Protein AF-A0A535A6R2-F1 (afdb_monomer)

Solvent-accessible surface area (backbone atoms only — not comparable to full-atom values): 10095 Å² total; per-residue (Å²): 136,85,75,87,87,70,80,56,63,51,79,44,80,42,88,47,58,66,61,45,48,50,42,45,36,68,54,70,61,36,46,81,76,46,76,46,70,34,90,85,46,85,65,28,36,35,35,34,26,52,67,57,96,86,24,34,44,30,40,34,28,48,80,78,66,82,84,89,39,70,59,43,57,28,27,76,49,99,87,46,59,46,40,87,96,47,72,67,63,50,79,43,80,40,89,38,72,66,54,47,49,56,48,51,52,46,36,45,74,72,71,45,71,64,55,70,80,42,81,72,90,34,33,45,34,32,42,35,64,48,90,86,56,49,44,34,31,46,31,25,70,80,46,81,87,59,75,83,76,64,49,66,64,61,37,49,76,72,70,46,48,76,67,57,49,55,65,73,74,107

Radius of gyration: 18.25 Å; Cα contacts (8 Å, |Δi|>4): 258; chains: 1; bounding box: 34×49×49 Å

Mean predicted aligned error: 3.44 Å

Foldseek 3Di:
DDDDDDAQEDEDEDADPVLQCCCCCVQVVWAWDDWDADPPDPQKIKTWTDLPPNHIYMYMYHPDDDDDDDLEQEDQDLVGDYDPPHDHEEEREDADPVRVVVSVVSCVVVVWDKADWDCPPFKIWIWTAGPSRGIYIYIYGPHDDDCVVVDPVVCVVVVHDPVNSVVVPD

Secondary structure (DSSP, 8-state):
-PPP-S--EEEEE-S-HHHHHIIIIIIS-PEEEEEEE-TT-TTEEEEEEE-STT-EEEEEEESSPPPP-BTTTB-SSTTS---TTS---EEEE-SSHHHHHHHHHHHHHTT--BPPPEE-SSEEEEEEE-TT--EEEEEEESS---GGG--HHHHHHTT--HHHHHHHT-

Sequence (170 aa):
MIPTQAVNHLALSVSNMKRTLEFYTGVLGLRLIGLFPMHGVPGASHAFLDMGGGRMLSFIQFTAPPEKREGVTHPADPGSPSAVATMHHLALQVPDAGAQAVLRDRVKQAGIRVSRPYDHGFCISIYLKGPDGEQLEVTYQTRPLGAEELDAETFRALGISAEERAAMTR

Nearest PDB structures (foldseek):
  2rk0-assembly1_B  TM=8.781E-01  e=1.393E-09  Parafrankia sp. EAN1pec
  2rk0-assembly1_A  TM=8.256E-01  e=1.393E-09  Parafrankia sp. EAN1pec
  3oaj-assembly1_A  TM=7.751E-01  e=6.870E-09  Bacillus subtilis subsp. subtilis str. 168
  2qqz-assembly1_B  TM=7.892E-01  e=3.850E-08  Bacillus anthracis str. Ames
  1zsw-assembly1_A  TM=7.012E-01  e=2.168E-08  Bacillus cereus ATCC 14579

Structure (mmCIF, N/CA/C/O backbone):
data_AF-A0A535A6R2-F1
#
_entry.id   AF-A0A535A6R2-F1
#
loop_
_atom_site.group_PDB
_atom_site.id
_atom_site.type_symbol
_atom_site.label_atom_id
_atom_site.label_alt_id
_atom_site.label_comp_id
_atom_site.label_asym_id
_atom_site.label_entity_id
_atom_site.label_seq_id
_atom_site.pdbx_PDB_ins_code
_atom_site.Cartn_x
_atom_site.Cartn_y
_atom_site.Cartn_z
_atom_site.occupancy
_atom_site.B_iso_or_equiv
_atom_site.auth_seq_id
_atom_site.auth_comp_id
_atom_site.auth_asym_id
_atom_site.auth_atom_id
_atom_site.pdbx_PDB_model_num
ATOM 1 N N . MET A 1 1 ? -5.998 31.425 -1.971 1.00 77.25 1 MET A N 1
ATOM 2 C CA . MET A 1 1 ? -5.243 30.210 -2.348 1.00 77.25 1 MET A CA 1
ATOM 3 C C . MET A 1 1 ? -6.252 29.086 -2.488 1.00 77.25 1 MET A C 1
ATOM 5 O O . MET A 1 1 ? -7.104 28.980 -1.617 1.00 77.25 1 MET A O 1
ATOM 9 N N . ILE A 1 2 ? -6.227 28.324 -3.580 1.00 86.12 2 ILE A N 1
ATOM 10 C CA . ILE A 1 2 ? -7.113 27.162 -3.746 1.00 86.12 2 ILE A CA 1
ATOM 11 C C . ILE A 1 2 ? -6.318 25.936 -3.279 1.00 86.12 2 ILE A C 1
ATOM 13 O O . ILE A 1 2 ? -5.263 25.680 -3.860 1.00 86.12 2 ILE A O 1
ATOM 17 N N . PRO A 1 3 ? -6.749 25.219 -2.229 1.00 89.19 3 PRO A N 1
ATOM 18 C CA . PRO A 1 3 ? -6.027 24.049 -1.743 1.00 89.19 3 PRO A CA 1
ATOM 19 C C . PRO A 1 3 ? -6.207 22.854 -2.690 1.00 89.19 3 PRO A C 1
ATOM 21 O O . PRO A 1 3 ? -7.223 22.724 -3.378 1.00 89.19 3 PRO A O 1
ATOM 24 N N . THR A 1 4 ? -5.236 21.940 -2.696 1.00 92.19 4 THR A N 1
ATOM 25 C CA . THR A 1 4 ? -5.439 20.595 -3.251 1.00 92.19 4 THR A CA 1
ATOM 26 C C . THR A 1 4 ? -6.545 19.888 -2.471 1.00 92.19 4 THR A C 1
ATOM 28 O O . THR A 1 4 ? -6.560 19.953 -1.246 1.00 92.19 4 THR A O 1
ATOM 31 N N . GLN A 1 5 ? -7.459 19.207 -3.163 1.00 91.75 5 GLN A N 1
ATOM 32 C CA . GLN A 1 5 ? -8.672 18.669 -2.531 1.00 91.75 5 GLN A CA 1
ATOM 33 C C . GLN A 1 5 ? -8.509 17.241 -1.996 1.00 91.75 5 GLN A C 1
ATOM 35 O O . GLN A 1 5 ? -9.050 16.906 -0.948 1.00 91.75 5 GLN A O 1
ATOM 40 N N . ALA A 1 6 ? -7.805 16.382 -2.736 1.00 91.75 6 ALA A N 1
ATOM 41 C CA . ALA A 1 6 ? -7.602 14.977 -2.399 1.00 91.75 6 ALA A CA 1
ATOM 42 C C . ALA A 1 6 ? -6.464 14.385 -3.238 1.00 91.75 6 ALA A C 1
ATOM 44 O O . ALA A 1 6 ? -6.059 14.955 -4.255 1.00 91.75 6 ALA A O 1
ATOM 45 N N . VAL A 1 7 ? -6.013 13.191 -2.858 1.00 94.19 7 VAL A N 1
ATOM 46 C CA . VAL A 1 7 ? -5.206 12.344 -3.741 1.00 94.19 7 VAL A CA 1
ATOM 47 C C . VAL A 1 7 ? -6.040 11.992 -4.974 1.00 94.19 7 VAL A C 1
ATOM 49 O O . VAL A 1 7 ? -7.106 11.392 -4.851 1.00 94.19 7 VAL A O 1
ATOM 52 N N . ASN A 1 8 ? -5.561 12.373 -6.161 1.00 95.81 8 ASN A N 1
ATOM 53 C CA . ASN A 1 8 ? -6.181 11.974 -7.425 1.00 95.81 8 ASN A CA 1
ATOM 54 C C . ASN A 1 8 ? -5.830 10.519 -7.765 1.00 95.81 8 ASN A C 1
ATOM 56 O O . ASN A 1 8 ? -6.716 9.705 -8.021 1.00 95.81 8 ASN A O 1
ATOM 60 N N . HIS A 1 9 ? -4.538 10.193 -7.719 1.00 96.81 9 HIS A N 1
ATOM 61 C CA . HIS A 1 9 ? -4.049 8.833 -7.863 1.00 96.81 9 HIS A CA 1
ATOM 62 C C . HIS A 1 9 ? -2.732 8.613 -7.120 1.00 96.8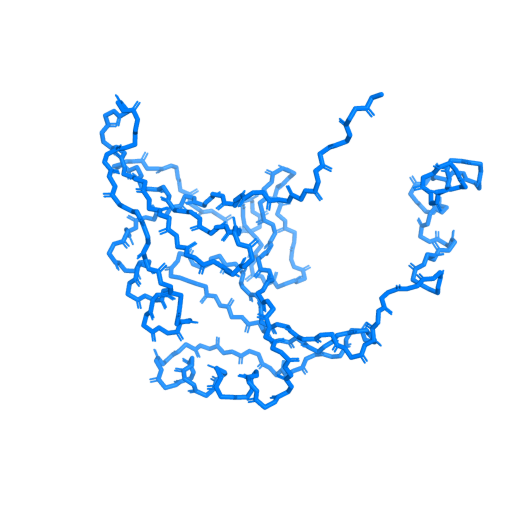1 9 HIS A C 1
ATOM 64 O O . HIS A 1 9 ? -2.013 9.566 -6.819 1.00 96.81 9 HIS A O 1
ATOM 70 N N . LEU A 1 10 ? -2.428 7.345 -6.851 1.00 96.81 10 LEU A N 1
ATOM 71 C CA . LEU A 1 10 ? -1.129 6.874 -6.373 1.00 96.81 10 LEU A CA 1
ATOM 72 C C . LEU A 1 10 ? -0.512 5.971 -7.445 1.00 96.81 10 LEU A C 1
ATOM 74 O O . LEU A 1 10 ? -1.225 5.143 -8.010 1.00 96.81 10 LEU A O 1
ATOM 78 N N . ALA A 1 11 ? 0.781 6.120 -7.729 1.00 96.94 11 ALA A N 1
ATOM 79 C CA . ALA A 1 11 ? 1.491 5.331 -8.737 1.00 96.94 11 ALA A CA 1
ATOM 80 C C . ALA A 1 11 ? 2.586 4.470 -8.105 1.00 96.94 11 ALA A C 1
ATOM 82 O O . ALA A 1 11 ? 3.432 4.990 -7.379 1.00 96.94 11 ALA A O 1
ATOM 83 N N . LEU A 1 12 ? 2.579 3.167 -8.397 1.00 96.69 12 LEU A N 1
ATOM 84 C CA . LEU A 1 12 ? 3.587 2.220 -7.920 1.00 96.69 12 LEU A CA 1
ATOM 85 C C . LEU A 1 12 ? 4.332 1.586 -9.092 1.00 96.69 12 LEU A C 1
ATOM 87 O O . LEU A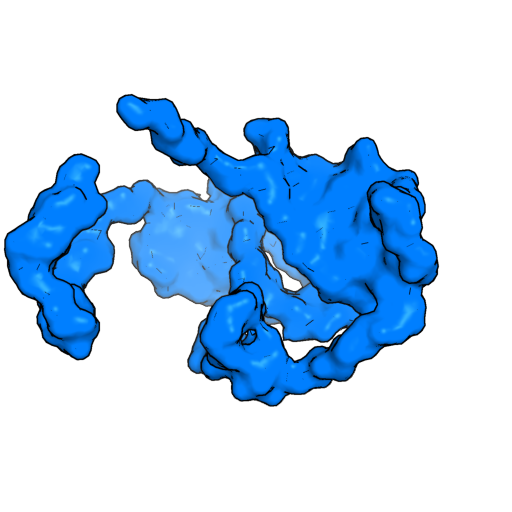 1 12 ? 3.728 1.179 -10.084 1.00 96.69 12 LEU A O 1
ATOM 91 N N . SER A 1 13 ? 5.646 1.441 -8.947 1.00 96.62 13 SER A N 1
ATOM 92 C CA . SER A 1 13 ? 6.444 0.639 -9.872 1.00 96.62 13 SER A CA 1
ATOM 93 C C . SER A 1 13 ? 6.225 -0.851 -9.614 1.00 96.62 13 SER A C 1
ATOM 95 O O . SER A 1 13 ? 6.268 -1.285 -8.466 1.00 96.62 13 SER A O 1
ATOM 97 N N . VAL A 1 14 ? 6.042 -1.634 -10.677 1.00 97.25 14 VAL A N 1
ATOM 98 C CA . VAL A 1 14 ? 5.830 -3.089 -10.607 1.00 97.25 14 VAL A CA 1
ATOM 99 C C . VAL A 1 14 ? 6.762 -3.827 -11.554 1.00 97.25 14 VAL A C 1
ATOM 101 O O . VAL A 1 14 ? 7.138 -3.307 -12.608 1.00 97.25 14 VAL A O 1
ATOM 104 N N . SER A 1 15 ? 7.136 -5.057 -11.199 1.00 96.56 15 SER A N 1
ATOM 105 C CA . SER A 1 15 ? 8.028 -5.863 -12.048 1.00 96.56 15 SER A CA 1
ATOM 106 C C . SER A 1 15 ? 7.282 -6.592 -13.168 1.00 96.56 15 SER A C 1
ATOM 108 O O . SER A 1 15 ? 7.862 -6.893 -14.212 1.00 96.56 15 SER A O 1
ATOM 110 N N . ASN A 1 16 ? 5.990 -6.874 -12.972 1.00 97.31 16 ASN A N 1
ATOM 111 C CA . ASN A 1 16 ? 5.162 -7.597 -13.930 1.00 97.31 16 ASN A CA 1
ATOM 112 C C . ASN A 1 16 ? 3.701 -7.128 -13.862 1.00 97.31 16 ASN A C 1
ATOM 114 O O . ASN A 1 16 ? 2.928 -7.575 -13.017 1.00 97.31 16 ASN A O 1
ATOM 118 N N . MET A 1 17 ? 3.315 -6.280 -14.814 1.00 98.38 17 MET A N 1
ATOM 119 C CA . MET A 1 17 ? 1.995 -5.671 -14.948 1.00 98.38 17 MET A CA 1
ATOM 120 C C . MET A 1 17 ? 0.892 -6.716 -15.031 1.00 98.38 17 MET A C 1
ATOM 122 O O . MET A 1 17 ? -0.145 -6.548 -14.405 1.00 98.38 17 MET A O 1
ATOM 126 N N . LYS A 1 18 ? 1.095 -7.814 -15.766 1.00 98.31 18 LYS A N 1
ATOM 127 C CA . LYS A 1 18 ? 0.072 -8.859 -15.884 1.00 98.31 18 LYS A CA 1
ATOM 128 C C . LYS A 1 18 ? -0.232 -9.474 -14.516 1.00 98.31 18 LYS A C 1
ATOM 130 O O . LYS A 1 18 ? -1.392 -9.501 -14.118 1.00 98.31 18 LYS A O 1
ATOM 135 N N . ARG A 1 19 ? 0.805 -9.888 -13.779 1.00 98.12 19 ARG A N 1
ATOM 136 C CA . ARG A 1 19 ? 0.668 -10.450 -12.425 1.00 98.12 19 ARG A CA 1
ATOM 137 C C . ARG A 1 19 ? 0.033 -9.441 -11.463 1.00 98.12 19 ARG A C 1
ATOM 139 O O . ARG A 1 19 ? -0.824 -9.809 -10.664 1.00 98.12 19 ARG A O 1
ATOM 146 N N . THR A 1 20 ? 0.430 -8.172 -11.557 1.00 98.56 20 THR A N 1
ATOM 147 C CA . THR A 1 20 ? -0.172 -7.076 -10.790 1.00 98.56 20 THR A CA 1
ATOM 148 C C . THR A 1 20 ? -1.663 -6.957 -11.091 1.00 98.56 20 THR A C 1
ATOM 150 O O . THR A 1 20 ? -2.478 -6.993 -10.175 1.00 98.56 20 THR A O 1
ATOM 153 N N . LEU A 1 21 ? -2.053 -6.879 -12.363 1.00 98.62 21 LEU A N 1
ATOM 154 C CA . LEU A 1 21 ? -3.453 -6.748 -12.755 1.00 98.62 21 LEU A CA 1
ATOM 155 C C . LEU A 1 21 ? -4.284 -7.963 -12.338 1.00 98.62 21 LEU A C 1
ATOM 157 O O . LEU A 1 21 ? -5.379 -7.778 -11.815 1.00 98.62 21 LEU A O 1
ATOM 161 N N . GLU A 1 22 ? -3.773 -9.184 -12.492 1.00 98.25 22 GLU A N 1
ATOM 162 C CA . GLU A 1 22 ? -4.446 -10.406 -12.028 1.00 98.25 22 GLU A CA 1
ATOM 163 C C . GLU A 1 22 ? -4.728 -10.357 -10.519 1.00 98.25 22 GLU A C 1
ATOM 165 O O . GLU A 1 22 ? -5.839 -10.663 -10.084 1.00 98.25 22 GLU A O 1
ATOM 170 N N . PHE A 1 23 ? -3.767 -9.894 -9.718 1.00 98.50 23 PHE A N 1
ATOM 171 C CA . PHE A 1 23 ? -3.951 -9.729 -8.280 1.00 98.50 23 PHE A CA 1
ATOM 172 C C . PHE A 1 23 ? -4.940 -8.606 -7.939 1.00 98.50 23 PHE A C 1
ATOM 174 O O . PHE A 1 23 ? -5.925 -8.838 -7.240 1.00 98.50 23 PHE A O 1
ATOM 181 N N . TYR A 1 24 ? -4.719 -7.385 -8.428 1.00 98.44 24 TYR A N 1
ATOM 182 C CA . TYR A 1 24 ? -5.530 -6.238 -8.013 1.00 98.44 24 TYR A CA 1
ATOM 183 C C . TYR A 1 24 ? -6.965 -6.315 -8.545 1.00 98.44 24 TYR A C 1
ATOM 185 O O . TYR A 1 24 ? -7.894 -5.905 -7.851 1.00 98.44 24 TYR A O 1
ATOM 193 N N . THR A 1 25 ? -7.174 -6.888 -9.733 1.00 98.12 25 THR A N 1
ATOM 194 C CA . THR A 1 25 ? -8.523 -7.053 -10.296 1.00 98.12 25 THR A CA 1
ATOM 195 C C . THR A 1 25 ? -9.201 -8.342 -9.839 1.00 98.12 25 THR A C 1
ATOM 197 O O . THR A 1 25 ? -10.381 -8.320 -9.500 1.00 98.12 25 THR A O 1
ATOM 200 N N . GLY A 1 26 ? -8.471 -9.458 -9.760 1.00 96.75 26 GLY A N 1
ATOM 201 C CA . GLY A 1 26 ? -9.040 -10.759 -9.403 1.00 96.75 26 GLY A CA 1
ATOM 202 C C . GLY A 1 26 ? -9.149 -10.989 -7.896 1.00 96.75 26 GLY A C 1
ATOM 203 O O . GLY A 1 26 ? -10.179 -11.454 -7.409 1.00 96.75 26 GLY A O 1
ATOM 204 N N . VAL A 1 27 ? -8.106 -10.643 -7.138 1.00 96.94 27 VAL A N 1
ATOM 205 C CA . VAL A 1 27 ? -8.076 -10.834 -5.679 1.00 96.94 27 VAL A CA 1
ATOM 206 C C . VAL A 1 27 ? -8.684 -9.626 -4.979 1.00 96.94 27 VAL A C 1
ATOM 208 O O . VAL A 1 27 ? -9.629 -9.780 -4.209 1.00 96.94 27 VAL A O 1
ATOM 211 N N . LEU A 1 28 ? -8.203 -8.416 -5.266 1.00 97.19 28 LEU A N 1
ATOM 212 C CA . LEU A 1 28 ? -8.694 -7.216 -4.576 1.00 97.19 28 LEU A CA 1
ATOM 213 C C . LEU A 1 28 ? -9.982 -6.632 -5.173 1.00 97.19 28 LEU A C 1
ATOM 215 O O . LEU A 1 28 ? -10.657 -5.849 -4.511 1.00 97.19 28 LEU A O 1
ATOM 219 N N . GLY A 1 29 ? -10.383 -7.068 -6.370 1.00 96.62 29 GLY A N 1
ATOM 220 C CA . GLY A 1 29 ? -11.668 -6.700 -6.970 1.00 96.62 29 GLY A CA 1
ATOM 221 C C . GLY A 1 29 ? -11.718 -5.294 -7.572 1.00 96.62 29 GLY A C 1
ATOM 222 O O . GLY A 1 29 ? -12.809 -4.801 -7.850 1.00 96.62 29 GLY A O 1
ATOM 223 N N . LEU A 1 30 ? -10.572 -4.637 -7.768 1.00 97.88 30 LEU A N 1
ATOM 224 C CA . LEU A 1 30 ? -10.517 -3.338 -8.435 1.00 97.88 30 LEU A CA 1
ATOM 225 C C . LEU A 1 30 ? -10.814 -3.496 -9.932 1.00 97.88 30 LEU A C 1
ATOM 227 O O . LEU A 1 30 ? -10.577 -4.539 -10.541 1.00 97.88 30 LEU A O 1
ATOM 231 N N . ARG A 1 31 ? -11.281 -2.422 -10.566 1.00 98.31 31 ARG A N 1
ATOM 232 C CA . ARG A 1 31 ? -11.590 -2.419 -11.999 1.00 98.31 31 ARG A CA 1
ATOM 233 C C . ARG A 1 31 ? -10.501 -1.700 -12.784 1.00 98.31 31 ARG A C 1
ATOM 235 O O . ARG A 1 31 ? -10.238 -0.532 -12.521 1.00 98.31 31 ARG A O 1
ATOM 242 N N . LEU A 1 32 ? -9.907 -2.366 -13.774 1.00 98.69 32 LEU A N 1
ATOM 243 C CA . LEU A 1 32 ? -8.996 -1.730 -14.731 1.00 98.69 32 LEU A CA 1
ATOM 244 C C . LEU A 1 32 ? -9.761 -0.706 -15.583 1.00 98.69 32 LEU A C 1
ATOM 246 O O . LEU A 1 32 ? -10.785 -1.034 -16.180 1.00 98.69 32 LEU A O 1
ATOM 250 N N . ILE A 1 33 ? -9.256 0.523 -15.642 1.00 98.50 33 ILE A N 1
ATOM 251 C CA . ILE A 1 33 ? -9.854 1.641 -16.391 1.00 98.50 33 ILE A CA 1
ATOM 252 C C . ILE A 1 33 ? -8.897 2.276 -17.402 1.00 98.50 33 ILE A C 1
ATOM 254 O O . ILE A 1 33 ? -9.331 3.064 -18.237 1.00 98.50 33 ILE A O 1
ATOM 258 N N . GLY A 1 34 ? -7.616 1.911 -17.376 1.00 98.12 34 GLY A N 1
ATOM 259 C CA . GLY A 1 34 ? -6.650 2.314 -18.390 1.00 98.12 34 GLY A CA 1
ATOM 260 C C . GLY A 1 34 ? -5.432 1.403 -18.393 1.00 98.12 34 GLY A C 1
ATOM 261 O O . GLY A 1 34 ? -4.984 0.976 -17.334 1.00 98.12 34 GLY A O 1
ATOM 262 N N . LEU A 1 35 ? -4.906 1.104 -19.579 1.00 98.50 35 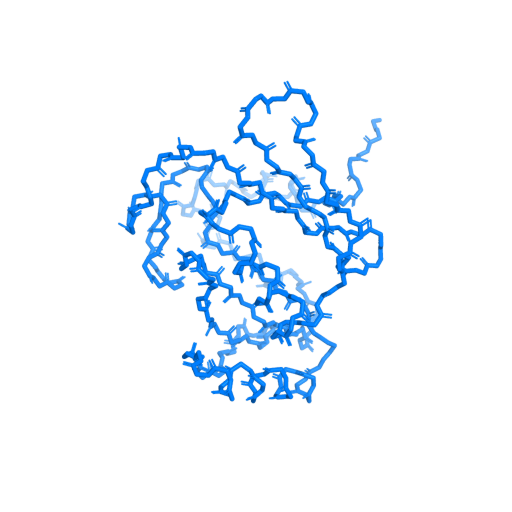LEU A N 1
ATOM 263 C CA . LEU A 1 35 ? -3.624 0.431 -19.776 1.00 98.50 35 LEU A CA 1
ATOM 264 C C . LEU A 1 35 ? -3.045 0.868 -21.121 1.00 98.50 35 LEU A C 1
ATOM 266 O O . LEU A 1 35 ? -3.656 0.636 -22.162 1.00 98.50 35 LEU A O 1
ATOM 270 N N . PHE A 1 36 ? -1.883 1.511 -21.104 1.00 98.06 36 PHE A N 1
ATOM 271 C CA . PHE A 1 36 ? -1.255 2.056 -22.307 1.00 98.06 36 PHE A CA 1
ATOM 272 C C . PHE A 1 36 ? 0.267 2.194 -22.138 1.00 98.06 36 PHE A C 1
ATOM 274 O O . PHE A 1 36 ? 0.769 2.159 -21.010 1.00 98.06 36 PHE A O 1
ATOM 281 N N . PRO A 1 37 ? 1.035 2.357 -23.233 1.00 97.69 37 PRO A N 1
ATOM 282 C CA . PRO A 1 37 ? 2.437 2.765 -23.149 1.00 97.69 37 PRO A CA 1
ATOM 283 C C . PRO A 1 37 ? 2.573 4.084 -22.380 1.00 97.69 37 PRO A C 1
ATOM 285 O O . PRO A 1 37 ? 1.820 5.023 -22.634 1.00 97.69 37 PRO A O 1
ATOM 288 N N . MET A 1 38 ? 3.519 4.175 -21.445 1.00 95.62 38 MET A N 1
ATOM 289 C CA . MET A 1 38 ? 3.626 5.311 -20.525 1.00 95.62 38 MET A CA 1
ATOM 290 C C . MET A 1 38 ? 4.047 6.592 -21.257 1.00 95.62 38 MET A C 1
ATOM 292 O O . MET A 1 38 ? 5.233 6.845 -21.392 1.00 95.62 38 MET A O 1
ATOM 296 N N . HIS A 1 39 ? 3.094 7.405 -21.721 1.00 93.62 39 HIS A N 1
ATOM 297 C CA . HIS A 1 39 ? 3.280 8.780 -22.224 1.00 93.62 39 HIS A CA 1
ATOM 298 C C . HIS A 1 39 ? 4.566 9.032 -23.048 1.00 93.62 39 HIS A C 1
ATOM 300 O O . HIS A 1 39 ? 5.241 10.041 -22.866 1.00 93.62 39 HIS A O 1
ATOM 306 N N . GLY A 1 40 ? 4.913 8.111 -23.956 1.00 91.94 40 GLY A N 1
ATOM 307 C CA . GLY A 1 40 ? 6.093 8.227 -24.824 1.00 91.94 40 GLY A CA 1
ATOM 308 C C . GLY A 1 40 ? 7.428 7.786 -24.210 1.00 91.94 40 GLY A C 1
ATOM 309 O O . GLY A 1 40 ? 8.448 7.886 -24.883 1.00 91.94 40 GLY A O 1
ATOM 310 N N . VAL A 1 41 ? 7.446 7.267 -22.980 1.00 96.06 41 VAL A N 1
ATOM 311 C CA . VAL A 1 41 ? 8.633 6.690 -22.339 1.00 96.06 41 VAL A CA 1
ATOM 312 C C . VAL A 1 41 ? 8.877 5.271 -22.869 1.00 96.06 41 VAL A C 1
ATOM 314 O O . VAL A 1 41 ? 8.056 4.376 -22.634 1.00 96.06 41 VAL A O 1
ATOM 317 N N . PRO A 1 42 ? 9.994 5.029 -23.583 1.00 94.94 42 PRO A N 1
ATOM 318 C CA . PRO A 1 42 ? 10.291 3.716 -24.144 1.00 94.94 42 PRO A CA 1
ATOM 319 C C . PRO A 1 42 ? 10.425 2.643 -23.062 1.00 94.94 42 PRO A C 1
ATOM 321 O O . PRO A 1 42 ? 11.037 2.861 -22.018 1.00 94.94 42 PRO A O 1
ATOM 324 N N . GLY A 1 43 ? 9.864 1.461 -23.323 1.00 94.88 43 GLY A N 1
ATOM 325 C CA . GLY A 1 43 ? 9.966 0.322 -22.409 1.00 94.88 43 GLY A CA 1
ATOM 326 C C . GLY A 1 43 ? 9.164 0.470 -21.114 1.00 94.88 43 GLY A C 1
ATOM 327 O O . GLY A 1 43 ? 9.423 -0.292 -20.179 1.00 94.88 43 GLY A O 1
ATOM 328 N N . ALA A 1 44 ? 8.223 1.420 -21.050 1.00 97.56 44 ALA A N 1
ATOM 329 C CA . ALA A 1 44 ? 7.349 1.633 -19.904 1.00 97.56 44 ALA A CA 1
ATOM 330 C C . ALA A 1 44 ? 5.859 1.496 -20.267 1.00 97.56 44 ALA A C 1
ATOM 332 O O . ALA A 1 44 ? 5.400 1.975 -21.307 1.00 97.56 44 ALA A O 1
ATOM 333 N N . SER A 1 45 ? 5.085 0.867 -19.384 1.00 98.19 45 SER A N 1
ATOM 334 C CA . SER A 1 45 ? 3.621 0.771 -19.471 1.00 98.19 45 SER A CA 1
ATOM 335 C C . SER A 1 45 ? 2.977 1.341 -18.216 1.00 98.19 45 SER A C 1
ATOM 337 O O . SER A 1 45 ? 3.581 1.304 -17.146 1.00 98.19 45 SER A O 1
ATOM 339 N N . HIS A 1 46 ? 1.765 1.871 -18.359 1.00 98.56 46 HIS A N 1
ATOM 340 C CA . HIS A 1 46 ? 1.037 2.551 -17.298 1.00 98.56 46 HIS A CA 1
ATOM 341 C C . HIS A 1 46 ? -0.396 2.020 -17.242 1.00 98.56 46 HIS A C 1
ATOM 343 O O . HIS A 1 46 ? -1.102 2.036 -18.253 1.00 98.56 46 HIS A O 1
ATOM 349 N N . ALA A 1 47 ? -0.811 1.535 -16.075 1.00 98.75 47 ALA A N 1
ATOM 350 C CA . ALA A 1 47 ? -2.164 1.072 -15.808 1.00 98.75 47 ALA A CA 1
ATOM 351 C C . ALA A 1 47 ? -2.852 1.949 -14.763 1.00 98.75 47 ALA A C 1
ATOM 353 O O . ALA A 1 47 ? -2.193 2.449 -13.857 1.00 98.75 47 ALA A O 1
ATOM 354 N N . PHE A 1 48 ? -4.173 2.071 -14.860 1.00 98.69 48 PHE A N 1
ATOM 355 C CA . PHE A 1 48 ? -5.033 2.763 -13.902 1.00 98.69 48 PHE A CA 1
ATOM 356 C C . PHE A 1 48 ? -6.197 1.864 -13.509 1.00 98.69 48 PHE A C 1
ATOM 358 O O . PHE A 1 48 ? -6.872 1.301 -14.372 1.00 98.69 48 PHE A O 1
ATOM 365 N N . LEU A 1 49 ? -6.443 1.750 -12.211 1.00 98.75 49 LEU A N 1
ATOM 366 C CA . LEU A 1 49 ? -7.539 1.009 -11.613 1.00 98.75 49 LEU A CA 1
ATOM 367 C C . LEU A 1 49 ? -8.423 1.966 -10.810 1.00 98.75 49 LEU A C 1
ATOM 369 O O . LEU A 1 49 ? -7.932 2.885 -10.153 1.00 98.75 49 LEU A O 1
ATOM 373 N N . ASP A 1 50 ? -9.729 1.739 -10.869 1.00 98.00 50 ASP A N 1
ATOM 374 C CA . ASP A 1 50 ? -10.734 2.516 -10.148 1.00 98.00 50 ASP A CA 1
ATOM 375 C C . ASP A 1 50 ? -10.732 2.167 -8.652 1.00 98.00 50 ASP A C 1
ATOM 377 O O . ASP A 1 50 ? -10.872 0.997 -8.287 1.00 98.00 50 ASP A O 1
ATOM 381 N N . MET A 1 51 ? -10.595 3.193 -7.808 1.00 94.75 51 MET A N 1
ATOM 382 C CA . MET A 1 51 ? -10.640 3.114 -6.342 1.00 94.75 51 MET A CA 1
ATOM 383 C C . MET A 1 51 ? -11.936 3.694 -5.754 1.00 94.75 51 MET A C 1
ATOM 385 O O . MET A 1 51 ? -12.078 3.788 -4.535 1.00 94.75 51 MET A O 1
ATOM 389 N N . GLY A 1 52 ? -12.884 4.098 -6.602 1.00 93.12 52 GLY A N 1
ATOM 390 C CA . GLY A 1 52 ? -14.122 4.747 -6.195 1.00 93.12 52 GLY A CA 1
ATOM 391 C C . GLY A 1 52 ? -13.971 6.253 -5.962 1.00 93.12 52 GLY A C 1
ATOM 392 O O . GLY A 1 52 ? -12.889 6.800 -5.731 1.00 93.12 52 GLY A O 1
ATOM 393 N N . GLY A 1 53 ? -15.095 6.969 -6.064 1.00 91.75 53 GLY A N 1
ATOM 394 C CA . GLY A 1 53 ? -15.148 8.417 -5.838 1.00 91.75 53 GLY A CA 1
ATOM 395 C C . GLY A 1 53 ? -14.220 9.236 -6.749 1.00 91.75 53 GLY A C 1
ATOM 396 O O . GLY A 1 53 ? -13.748 10.287 -6.324 1.00 91.75 53 GLY A O 1
ATOM 397 N N . GLY A 1 54 ? -13.913 8.736 -7.953 1.00 92.88 54 GLY A N 1
ATOM 398 C CA . GLY A 1 54 ? -13.035 9.394 -8.929 1.00 92.88 54 GLY A CA 1
ATOM 399 C C . GLY A 1 54 ? -11.533 9.298 -8.630 1.00 92.88 54 GLY A C 1
ATOM 400 O O . GLY A 1 54 ? -10.747 9.974 -9.289 1.00 92.88 54 GLY A O 1
ATOM 401 N N . ARG A 1 55 ? -11.130 8.490 -7.642 1.00 96.06 55 ARG A N 1
ATOM 402 C CA . ARG A 1 55 ? -9.726 8.258 -7.273 1.00 96.06 55 ARG A CA 1
ATOM 403 C C . ARG A 1 55 ? -9.205 7.013 -7.978 1.00 96.06 55 ARG A C 1
ATOM 405 O O . ARG A 1 55 ? -9.979 6.102 -8.275 1.00 96.06 55 ARG A O 1
ATOM 412 N N . MET A 1 56 ? -7.901 6.960 -8.231 1.00 97.75 56 MET A N 1
ATOM 413 C CA . MET A 1 56 ? -7.300 5.854 -8.979 1.00 97.75 56 MET A CA 1
ATOM 414 C C . MET A 1 56 ? -6.065 5.283 -8.283 1.00 97.75 56 MET A C 1
ATOM 416 O O . MET A 1 56 ? -5.298 5.999 -7.643 1.00 97.75 56 MET A O 1
ATOM 420 N N . LEU A 1 57 ? -5.845 3.986 -8.457 1.00 98.25 57 LEU A N 1
ATOM 421 C CA . LEU A 1 57 ? -4.565 3.343 -8.184 1.00 98.25 57 LEU A CA 1
ATOM 422 C C . LEU A 1 57 ? -3.889 3.061 -9.520 1.00 98.25 57 LEU A C 1
ATOM 424 O O . LEU A 1 57 ? -4.517 2.516 -10.422 1.00 98.25 57 LEU A O 1
ATOM 428 N N . SER A 1 58 ? -2.628 3.440 -9.664 1.00 98.31 58 SER A N 1
ATOM 429 C CA . SER A 1 58 ? -1.888 3.286 -10.912 1.00 98.31 58 SER A CA 1
ATOM 430 C C . SER A 1 58 ? -0.625 2.463 -10.728 1.00 98.31 58 SER A C 1
ATOM 432 O O . SER A 1 58 ? -0.009 2.457 -9.661 1.00 98.31 58 SER A O 1
ATOM 434 N N . PHE A 1 59 ? -0.249 1.758 -11.790 1.00 98.50 59 PHE A N 1
ATOM 435 C CA . PHE A 1 59 ? 0.941 0.920 -11.824 1.00 98.50 59 PHE A CA 1
ATOM 436 C C . PHE A 1 59 ? 1.785 1.253 -13.034 1.00 98.50 59 PHE A C 1
ATOM 438 O O . PHE A 1 59 ? 1.261 1.421 -14.135 1.00 98.50 59 PHE A O 1
ATOM 445 N N . ILE A 1 60 ? 3.095 1.291 -12.834 1.00 98.31 60 ILE A N 1
ATOM 446 C CA . ILE A 1 60 ? 4.073 1.552 -13.879 1.00 98.31 60 ILE A CA 1
ATOM 447 C C . ILE A 1 60 ? 5.019 0.360 -13.953 1.00 98.31 60 ILE A C 1
ATOM 449 O O . ILE A 1 60 ? 5.692 0.032 -12.981 1.00 98.31 60 ILE A O 1
ATOM 453 N N . GLN A 1 61 ? 5.106 -0.284 -15.113 1.00 98.12 61 GLN A N 1
ATOM 454 C CA . GLN A 1 61 ? 6.136 -1.295 -15.354 1.00 98.12 61 GLN A CA 1
ATOM 455 C C . GLN A 1 61 ? 7.186 -0.720 -16.293 1.00 98.12 61 GLN A C 1
ATOM 457 O O . GLN A 1 61 ? 6.850 -0.349 -17.416 1.00 98.12 61 GLN A O 1
ATOM 462 N N . PHE A 1 62 ? 8.445 -0.736 -15.858 1.00 97.31 62 PHE A N 1
ATOM 463 C CA . PHE A 1 62 ? 9.615 -0.505 -16.704 1.00 97.31 62 PHE A CA 1
ATOM 464 C C . PHE A 1 62 ? 10.220 -1.839 -17.155 1.00 97.31 62 PHE A C 1
ATOM 466 O O . PHE A 1 62 ? 10.077 -2.856 -16.481 1.00 97.31 62 PHE A O 1
ATOM 473 N N . THR A 1 63 ? 10.938 -1.836 -18.277 1.00 94.62 63 THR A N 1
ATOM 474 C CA . THR A 1 63 ? 11.638 -3.033 -18.784 1.00 94.62 63 THR A CA 1
ATOM 475 C C . THR A 1 63 ? 12.816 -3.436 -17.887 1.00 94.62 63 THR A C 1
ATOM 477 O O . THR A 1 63 ? 13.116 -4.619 -17.765 1.00 94.62 63 THR A O 1
ATOM 480 N N . ALA A 1 64 ? 13.466 -2.466 -17.235 1.00 90.81 64 ALA A N 1
ATOM 481 C CA . ALA A 1 64 ? 14.594 -2.692 -16.332 1.00 90.81 64 ALA A CA 1
ATOM 482 C C . ALA A 1 64 ? 14.518 -1.748 -15.113 1.00 90.81 64 ALA A C 1
ATOM 484 O O . ALA A 1 64 ? 15.253 -0.760 -15.055 1.00 90.81 64 ALA A O 1
ATOM 485 N N . PRO A 1 65 ? 13.593 -1.986 -14.163 1.00 90.69 65 PRO A N 1
ATOM 486 C CA . PRO A 1 65 ? 13.524 -1.194 -12.943 1.00 90.69 65 PRO A CA 1
ATOM 487 C C . PRO A 1 65 ? 14.706 -1.525 -12.011 1.00 90.69 65 PRO A C 1
ATOM 489 O O . PRO A 1 65 ? 15.253 -2.629 -12.077 1.00 90.69 65 PRO A O 1
ATOM 492 N N . PRO A 1 66 ? 15.094 -0.603 -11.114 1.00 91.50 66 PRO A N 1
ATOM 493 C CA . PRO A 1 66 ? 16.034 -0.917 -10.045 1.00 91.50 66 PRO A CA 1
ATOM 494 C C . PRO A 1 66 ? 15.476 -2.002 -9.112 1.00 91.50 66 PRO A C 1
ATOM 496 O O . PRO A 1 66 ? 14.265 -2.183 -8.976 1.00 91.50 66 PRO A O 1
ATOM 499 N N . GLU A 1 67 ? 16.381 -2.720 -8.453 1.00 90.38 67 GLU A N 1
ATOM 500 C CA . GLU A 1 67 ? 16.043 -3.823 -7.555 1.00 90.38 67 GLU A CA 1
ATOM 501 C C . GLU A 1 67 ? 15.333 -3.338 -6.277 1.00 90.38 67 GLU A C 1
ATOM 503 O O . GLU A 1 67 ? 15.783 -2.402 -5.608 1.00 90.38 67 GLU A O 1
ATOM 508 N N . LYS A 1 68 ? 14.260 -4.036 -5.886 1.00 93.50 68 LYS A N 1
ATOM 509 C CA . LYS A 1 68 ? 13.639 -3.896 -4.564 1.00 93.50 68 LYS A CA 1
ATOM 510 C C . LYS A 1 68 ? 14.549 -4.485 -3.485 1.00 93.50 68 LYS A C 1
ATOM 512 O O . LYS A 1 68 ? 14.945 -5.642 -3.558 1.00 93.50 68 LYS A O 1
ATOM 517 N N . ARG A 1 69 ? 14.758 -3.732 -2.407 1.00 94.12 69 ARG A N 1
ATOM 518 C CA . ARG A 1 69 ? 15.450 -4.186 -1.190 1.00 94.12 69 ARG A CA 1
ATOM 519 C C . ARG A 1 69 ? 14.616 -3.902 0.055 1.00 94.12 69 ARG A C 1
ATOM 521 O O . ARG A 1 69 ? 14.248 -2.746 0.282 1.00 94.12 69 ARG A O 1
ATOM 528 N N . GLU A 1 70 ? 14.310 -4.937 0.837 1.00 93.94 70 GLU A N 1
ATOM 529 C CA . GLU A 1 70 ? 13.622 -4.798 2.129 1.00 93.94 70 GLU A CA 1
ATOM 530 C C . GLU A 1 70 ? 14.538 -4.106 3.156 1.00 93.94 70 GLU A C 1
ATOM 532 O O . GLU A 1 70 ? 15.755 -4.275 3.118 1.00 93.94 70 GLU A O 1
ATOM 537 N N . GLY A 1 71 ? 13.977 -3.254 4.015 1.00 91.62 71 GLY A N 1
ATOM 538 C CA . GLY A 1 71 ? 14.718 -2.396 4.950 1.00 91.62 71 GLY A CA 1
ATOM 539 C C . GLY A 1 71 ? 15.456 -1.218 4.297 1.00 91.62 71 GLY A C 1
ATOM 540 O O . GLY A 1 71 ? 15.965 -0.351 4.999 1.00 91.62 71 GLY A O 1
ATOM 541 N N . VAL A 1 72 ? 15.504 -1.163 2.959 1.00 93.50 72 VAL A N 1
ATOM 542 C CA . VAL A 1 72 ? 16.121 -0.065 2.200 1.00 93.50 72 VAL A CA 1
ATOM 543 C C . VAL A 1 72 ? 15.062 0.658 1.386 1.00 93.50 72 VAL A C 1
ATOM 545 O O . VAL A 1 72 ? 14.714 1.780 1.692 1.00 93.50 72 VAL A O 1
ATOM 548 N N . THR A 1 73 ? 14.498 0.027 0.363 1.00 93.56 73 THR A N 1
ATOM 549 C CA . THR A 1 73 ? 13.479 0.661 -0.496 1.00 93.56 73 THR A CA 1
ATOM 550 C C . THR A 1 73 ? 12.053 0.429 -0.007 1.00 93.56 73 THR A C 1
ATOM 552 O O . THR A 1 73 ? 11.173 1.216 -0.319 1.00 93.56 73 THR A O 1
ATOM 555 N N . HIS A 1 74 ? 11.822 -0.667 0.717 1.00 94.75 74 HIS A N 1
ATOM 556 C CA . HIS A 1 74 ? 10.503 -1.106 1.172 1.00 94.75 74 HIS A CA 1
ATOM 557 C C . HIS A 1 74 ? 10.629 -1.702 2.575 1.00 94.75 74 HIS A C 1
ATOM 559 O O . HIS A 1 74 ? 11.659 -2.313 2.864 1.00 94.75 74 HIS A O 1
ATOM 565 N N . PRO A 1 75 ? 9.613 -1.589 3.436 1.00 95.56 75 PRO A N 1
ATOM 566 C CA . PRO A 1 75 ? 9.651 -2.221 4.749 1.00 95.56 75 PRO A CA 1
ATOM 567 C C . PRO A 1 75 ? 9.420 -3.738 4.646 1.00 95.56 75 PRO A C 1
ATOM 569 O O . PRO A 1 75 ? 8.685 -4.213 3.776 1.00 95.56 75 PRO A O 1
ATOM 572 N N . ALA A 1 76 ? 10.053 -4.518 5.528 1.00 92.81 76 ALA A N 1
ATOM 573 C CA . ALA A 1 76 ? 9.935 -5.984 5.535 1.00 92.81 76 ALA A CA 1
ATOM 574 C C . ALA A 1 76 ? 8.567 -6.465 6.064 1.00 92.81 76 ALA A C 1
ATOM 576 O O . ALA A 1 76 ? 7.966 -7.398 5.517 1.00 92.81 76 ALA A O 1
ATOM 577 N N . ASP A 1 77 ? 8.051 -5.772 7.078 1.00 93.19 77 ASP A N 1
ATOM 578 C CA . ASP A 1 77 ? 6.739 -5.922 7.723 1.00 93.19 77 ASP A CA 1
ATOM 579 C C . ASP A 1 77 ? 6.171 -4.522 8.076 1.00 93.19 77 ASP A C 1
ATOM 581 O O . ASP A 1 77 ? 6.884 -3.531 7.906 1.00 93.19 77 ASP A O 1
ATOM 585 N N . PRO A 1 78 ? 4.909 -4.395 8.532 1.00 91.25 78 PRO A N 1
ATOM 586 C CA . PRO A 1 78 ? 4.306 -3.095 8.852 1.00 91.25 78 PRO A CA 1
ATOM 587 C C . PRO A 1 78 ? 4.986 -2.283 9.969 1.00 91.25 78 PRO A C 1
ATOM 589 O O . PRO A 1 78 ? 4.648 -1.116 10.129 1.00 91.25 78 PRO A O 1
ATOM 592 N N . GLY A 1 79 ? 5.898 -2.867 10.755 1.00 92.25 79 GLY A N 1
ATOM 593 C CA . GLY A 1 79 ? 6.649 -2.163 11.803 1.00 92.25 79 GLY A CA 1
ATOM 594 C C . GLY A 1 79 ? 8.105 -1.872 11.432 1.00 92.25 79 GLY A C 1
ATOM 595 O O . GLY A 1 79 ? 8.835 -1.277 12.223 1.00 92.25 79 GLY A O 1
ATOM 596 N N . SER A 1 80 ? 8.549 -2.312 10.256 1.00 95.06 80 SER A N 1
ATOM 597 C CA . SER A 1 80 ? 9.933 -2.177 9.809 1.00 95.06 80 SER A CA 1
ATOM 598 C C . SER A 1 80 ? 10.189 -0.844 9.101 1.00 95.06 80 SER A C 1
ATOM 600 O O . SER A 1 80 ? 9.310 -0.348 8.404 1.00 95.06 80 SER A O 1
ATOM 602 N N . PRO A 1 81 ? 11.407 -0.281 9.174 1.00 95.56 81 PRO A N 1
ATOM 603 C CA . PRO A 1 81 ? 11.739 0.946 8.458 1.00 95.56 81 PRO A CA 1
ATOM 604 C C . PRO A 1 81 ? 11.885 0.728 6.942 1.00 95.56 81 PRO A C 1
ATOM 606 O O . PRO A 1 81 ? 12.155 -0.377 6.460 1.00 95.56 81 PRO A O 1
ATOM 609 N N . SER A 1 82 ? 11.794 1.828 6.196 1.00 95.88 82 SER A N 1
ATOM 610 C CA . SER A 1 82 ? 12.227 1.952 4.802 1.00 95.88 82 SER A CA 1
ATOM 611 C C . SER A 1 82 ? 12.881 3.320 4.575 1.00 95.88 82 SER A C 1
ATOM 613 O O . SER A 1 82 ? 12.859 4.185 5.452 1.00 95.88 82 SER A O 1
ATOM 615 N N . ALA A 1 83 ? 13.505 3.528 3.415 1.00 95.81 83 ALA A N 1
ATOM 616 C CA . ALA A 1 83 ? 14.161 4.790 3.099 1.00 95.81 83 ALA A CA 1
ATOM 617 C C . ALA A 1 83 ? 13.167 5.953 3.060 1.00 95.81 83 ALA A C 1
ATOM 619 O O . ALA A 1 83 ? 12.007 5.815 2.662 1.00 95.81 83 ALA A O 1
ATOM 620 N N . VAL A 1 84 ? 13.667 7.134 3.418 1.00 95.19 84 VAL A N 1
ATOM 621 C CA . VAL A 1 84 ? 12.929 8.393 3.301 1.00 95.19 8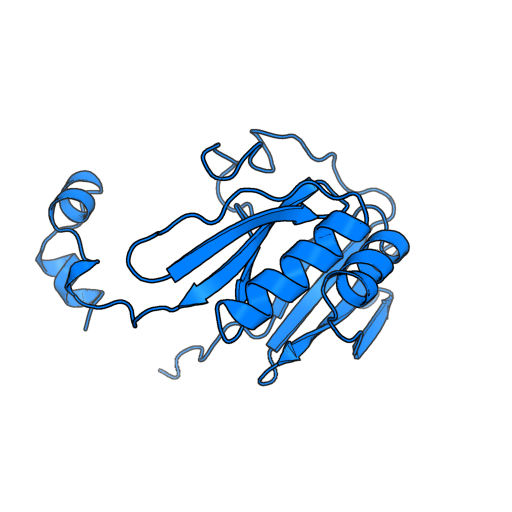4 VAL A CA 1
ATOM 622 C C . VAL A 1 84 ? 12.414 8.567 1.867 1.00 95.19 84 VAL A C 1
ATOM 624 O O . VAL A 1 84 ? 13.109 8.236 0.908 1.00 95.19 84 VAL A O 1
ATOM 627 N N . ALA A 1 85 ? 11.192 9.091 1.740 1.00 93.56 85 ALA A N 1
ATOM 628 C CA . ALA A 1 85 ? 10.482 9.312 0.475 1.00 93.56 85 ALA A CA 1
ATOM 629 C C . ALA A 1 85 ? 10.099 8.040 -0.314 1.00 93.56 85 ALA A C 1
ATOM 631 O O . ALA A 1 85 ? 9.704 8.133 -1.476 1.00 93.56 85 ALA A O 1
ATOM 632 N N . THR A 1 86 ? 10.152 6.860 0.312 1.00 94.06 86 THR A N 1
ATOM 633 C CA . THR A 1 86 ? 9.543 5.629 -0.221 1.00 94.06 86 THR A CA 1
ATOM 634 C C . THR A 1 86 ? 8.140 5.415 0.347 1.00 94.06 86 THR A C 1
ATOM 636 O O . THR A 1 86 ? 7.791 5.949 1.401 1.00 94.06 86 THR A O 1
ATOM 639 N N . MET A 1 87 ? 7.311 4.630 -0.346 1.00 94.44 87 MET A N 1
ATOM 640 C CA . MET A 1 87 ? 6.000 4.245 0.173 1.00 94.44 87 MET A CA 1
ATOM 641 C C . MET A 1 87 ? 6.164 3.147 1.228 1.00 94.44 87 MET A C 1
ATOM 643 O O . MET A 1 87 ? 6.642 2.056 0.921 1.00 94.44 87 MET A O 1
ATOM 647 N N . HIS A 1 88 ? 5.719 3.416 2.455 1.00 96.00 88 HIS A N 1
ATOM 648 C CA . HIS A 1 88 ? 5.752 2.420 3.524 1.00 96.00 88 HIS A CA 1
ATOM 649 C C . HIS A 1 88 ? 4.692 1.326 3.320 1.00 96.00 88 HIS A C 1
ATOM 651 O O . HIS A 1 88 ? 5.001 0.139 3.320 1.00 96.00 88 HIS A O 1
ATOM 657 N N . HIS A 1 89 ? 3.427 1.714 3.154 1.00 96.88 89 HIS A N 1
ATOM 658 C CA . HIS A 1 89 ? 2.318 0.799 2.891 1.00 96.88 89 HIS A CA 1
ATOM 659 C C . HIS A 1 89 ? 1.167 1.532 2.192 1.00 96.88 89 HIS A C 1
ATOM 661 O O . HIS A 1 89 ? 1.109 2.763 2.204 1.00 96.88 89 HIS A O 1
ATOM 667 N N . LEU A 1 90 ? 0.259 0.767 1.587 1.00 97.12 90 LEU A N 1
ATOM 668 C CA . LEU A 1 90 ? -0.972 1.259 0.974 1.00 97.12 90 LEU A CA 1
ATOM 669 C C . LEU A 1 90 ? -2.184 0.668 1.699 1.00 97.12 90 LEU A C 1
ATOM 671 O O . LEU A 1 90 ? -2.438 -0.533 1.600 1.00 97.12 90 LEU A O 1
ATOM 675 N N . ALA A 1 91 ? -2.942 1.521 2.387 1.00 97.31 91 ALA A N 1
ATOM 676 C CA . ALA A 1 91 ? -4.191 1.147 3.039 1.00 97.31 91 ALA A CA 1
ATOM 677 C C . ALA A 1 91 ? -5.398 1.333 2.110 1.00 97.31 91 ALA A C 1
ATOM 679 O O . ALA A 1 91 ? -5.611 2.400 1.531 1.00 97.31 91 ALA A O 1
ATOM 680 N N . LEU A 1 92 ? -6.193 0.275 1.976 1.00 97.19 92 LEU A N 1
ATOM 681 C CA . LEU A 1 92 ? -7.375 0.190 1.132 1.00 97.19 92 LEU A CA 1
ATOM 682 C C . LEU A 1 92 ? -8.612 0.068 2.020 1.00 97.19 92 LEU A C 1
ATOM 684 O O . LEU A 1 92 ? -8.753 -0.873 2.804 1.00 97.19 92 LEU A O 1
ATOM 688 N N . GLN A 1 93 ? -9.514 1.033 1.882 1.00 96.44 93 GLN A N 1
ATOM 689 C CA . GLN A 1 93 ? -10.750 1.084 2.649 1.00 96.44 93 GLN A CA 1
ATOM 690 C C . GLN A 1 93 ? -11.751 0.032 2.152 1.00 96.44 93 GLN A C 1
ATOM 692 O O . GLN A 1 93 ? -12.032 -0.065 0.957 1.00 96.44 93 GLN A O 1
ATOM 697 N N . VAL A 1 94 ? -12.370 -0.676 3.092 1.00 97.75 94 VAL A N 1
ATOM 698 C CA . VAL A 1 94 ? -13.618 -1.429 2.906 1.00 97.75 94 VAL A CA 1
ATOM 699 C C . VAL A 1 94 ? -14.715 -0.824 3.794 1.00 97.75 94 VAL A C 1
ATOM 701 O O . VAL A 1 94 ? -14.397 -0.106 4.744 1.00 97.75 94 VAL A O 1
ATOM 704 N N . PRO A 1 95 ? -16.010 -1.025 3.488 1.00 96.69 95 PRO A N 1
ATOM 705 C CA . PRO A 1 95 ? -17.076 -0.344 4.225 1.00 96.69 95 PRO A CA 1
ATOM 706 C C . PRO A 1 95 ? -17.183 -0.789 5.689 1.00 96.69 95 PRO A C 1
ATOM 708 O O . PRO A 1 95 ? -17.457 0.041 6.549 1.00 96.69 95 PRO A O 1
ATOM 711 N N . ASP A 1 96 ? -16.962 -2.074 5.978 1.00 97.94 96 ASP A N 1
ATOM 712 C CA . ASP A 1 96 ? -17.190 -2.648 7.304 1.00 97.94 96 ASP A CA 1
ATOM 713 C C . ASP A 1 96 ? -16.423 -3.967 7.535 1.00 97.94 96 ASP A C 1
ATOM 715 O O . ASP A 1 96 ? -15.720 -4.489 6.659 1.00 97.94 96 ASP A O 1
ATOM 719 N N . ALA A 1 97 ? -16.599 -4.523 8.737 1.00 98.12 97 ALA A N 1
ATOM 720 C CA . ALA A 1 97 ? -16.015 -5.789 9.171 1.00 98.12 97 ALA A CA 1
ATOM 721 C C . ALA A 1 97 ? -16.411 -6.987 8.293 1.00 98.12 97 ALA A C 1
ATOM 723 O O . ALA A 1 97 ? -15.600 -7.891 8.075 1.00 98.12 97 ALA A O 1
ATOM 724 N N . GLY A 1 98 ? -17.647 -7.008 7.786 1.00 98.31 98 GLY A N 1
ATOM 725 C CA . GLY A 1 98 ? -18.146 -8.077 6.925 1.00 98.31 98 GLY A CA 1
ATOM 726 C C . GLY A 1 98 ? -17.440 -8.065 5.574 1.00 98.31 98 GLY A C 1
ATOM 727 O O . GLY A 1 98 ? -16.920 -9.093 5.136 1.00 98.31 98 GLY A O 1
ATOM 728 N N . ALA A 1 99 ? -17.331 -6.891 4.953 1.00 98.00 99 ALA A N 1
ATOM 729 C CA . ALA A 1 99 ? -16.586 -6.711 3.713 1.00 98.00 99 ALA A CA 1
ATOM 730 C C . ALA A 1 99 ? -15.096 -7.052 3.881 1.00 98.00 99 ALA A C 1
ATOM 732 O O . ALA A 1 99 ? -14.529 -7.746 3.031 1.00 98.00 99 ALA A O 1
ATOM 733 N N . GLN A 1 100 ? -14.472 -6.647 4.997 1.00 98.50 100 GLN A N 1
ATOM 734 C CA . GLN A 1 100 ? -13.090 -7.028 5.303 1.00 98.50 100 GLN A CA 1
ATOM 735 C C . GLN A 1 100 ? -12.938 -8.549 5.431 1.00 98.50 100 GLN A C 1
ATOM 737 O O . GLN A 1 100 ? -11.993 -9.117 4.883 1.00 98.50 100 GLN A O 1
ATOM 742 N N . ALA A 1 101 ? -13.863 -9.227 6.118 1.00 98.00 101 ALA A N 1
ATOM 743 C CA . ALA A 1 101 ? -13.827 -10.678 6.285 1.00 98.00 101 ALA A CA 1
ATOM 744 C C . ALA A 1 101 ? -13.952 -11.418 4.943 1.00 98.00 101 ALA A C 1
ATOM 746 O O . ALA A 1 101 ? -13.158 -12.319 4.674 1.00 98.00 101 ALA A O 1
ATOM 747 N N . VAL A 1 102 ? -14.877 -10.993 4.075 1.00 97.81 102 VAL A N 1
ATOM 748 C CA . VAL A 1 102 ? -15.041 -11.561 2.726 1.00 97.81 102 VAL A CA 1
ATOM 749 C C . VAL A 1 102 ? -13.773 -11.378 1.893 1.00 97.81 102 VAL A C 1
ATOM 751 O O . VAL A 1 102 ? -13.301 -12.328 1.263 1.00 97.81 102 VAL A O 1
ATOM 754 N N . LEU A 1 103 ? -13.191 -10.175 1.898 1.00 97.75 103 LEU A N 1
ATOM 755 C CA . LEU A 1 103 ? -11.964 -9.906 1.151 1.00 97.75 103 LEU A CA 1
ATOM 756 C C . LEU A 1 103 ? -10.786 -10.724 1.695 1.00 97.75 103 LEU A C 1
ATOM 758 O O . LEU A 1 103 ? -10.041 -11.327 0.924 1.00 97.75 103 LEU A O 1
ATOM 762 N N . ARG A 1 104 ? -10.650 -10.812 3.021 1.00 97.69 104 ARG A N 1
ATOM 763 C CA . ARG A 1 104 ? -9.632 -11.631 3.690 1.00 97.69 104 ARG A CA 1
ATOM 764 C C . ARG A 1 104 ? -9.723 -13.096 3.279 1.00 97.69 104 ARG A C 1
ATOM 766 O O . ARG A 1 104 ? -8.697 -13.727 3.032 1.00 97.69 104 ARG A O 1
ATOM 773 N N . ASP A 1 105 ? -10.927 -13.652 3.226 1.00 97.38 105 ASP A N 1
ATOM 774 C CA . ASP A 1 105 ? -11.114 -15.058 2.883 1.00 97.38 105 ASP A CA 1
ATOM 775 C C . ASP A 1 105 ? -10.781 -15.311 1.404 1.00 97.38 105 ASP A C 1
ATOM 777 O O . ASP A 1 105 ? -10.122 -16.303 1.090 1.00 97.38 105 ASP A O 1
ATOM 781 N N . ARG A 1 106 ? -11.094 -14.364 0.509 1.00 97.12 106 ARG A N 1
ATOM 782 C CA . ARG A 1 106 ? -10.661 -14.402 -0.899 1.00 97.12 106 ARG A CA 1
ATOM 783 C C . ARG A 1 106 ? -9.136 -14.344 -1.049 1.00 97.12 106 ARG A C 1
ATOM 785 O O . ARG A 1 106 ? -8.566 -15.123 -1.808 1.00 97.12 106 ARG A O 1
ATOM 792 N N . VAL A 1 107 ? -8.464 -13.474 -0.293 1.00 97.62 107 VAL A N 1
ATOM 793 C CA . VAL A 1 107 ? -6.991 -13.394 -0.246 1.00 97.62 107 VAL A CA 1
ATOM 794 C C . VAL A 1 107 ? -6.390 -14.735 0.195 1.00 97.62 107 VAL A C 1
ATOM 796 O O . VAL A 1 107 ? -5.462 -15.236 -0.439 1.00 97.62 107 VAL A O 1
ATOM 799 N N . LYS A 1 108 ? -6.956 -15.365 1.234 1.00 97.56 108 LYS A N 1
ATOM 800 C CA . LYS A 1 108 ? -6.517 -16.691 1.702 1.00 97.56 108 LYS A CA 1
ATOM 801 C C . LYS A 1 108 ? -6.736 -17.787 0.660 1.00 97.56 108 LYS A C 1
ATOM 803 O O . LYS A 1 108 ? -5.866 -18.636 0.493 1.00 97.56 108 LYS A O 1
ATOM 808 N N . GLN A 1 109 ? -7.868 -17.774 -0.044 1.00 97.25 109 GLN A N 1
ATOM 809 C CA . GLN A 1 109 ? -8.161 -18.732 -1.119 1.00 97.25 109 GLN A CA 1
ATOM 810 C C . GLN A 1 109 ? -7.175 -18.617 -2.287 1.00 97.25 109 GLN A C 1
ATOM 812 O O . GLN A 1 109 ? -6.833 -19.623 -2.899 1.00 97.25 109 GLN A O 1
ATOM 817 N N . ALA A 1 110 ? -6.655 -17.416 -2.545 1.00 96.44 110 ALA A N 1
ATOM 818 C CA . ALA A 1 110 ? -5.579 -17.181 -3.504 1.00 96.44 110 ALA A CA 1
ATOM 819 C C . ALA A 1 110 ? -4.177 -17.573 -2.975 1.00 96.44 110 ALA A C 1
ATOM 821 O O . ALA A 1 110 ? -3.173 -17.303 -3.629 1.00 96.44 110 ALA A O 1
ATOM 822 N N . GLY A 1 111 ? -4.085 -18.206 -1.798 1.00 96.62 111 GLY A N 1
ATOM 823 C CA . GLY A 1 111 ? -2.829 -18.690 -1.215 1.00 96.62 111 GLY A CA 1
ATOM 824 C C . GLY A 1 111 ? -1.955 -17.601 -0.588 1.00 96.62 111 GLY A C 1
ATOM 825 O O . GLY A 1 111 ? -0.805 -17.864 -0.232 1.00 96.62 111 GLY A O 1
ATOM 826 N N . ILE A 1 112 ? -2.476 -16.381 -0.435 1.00 97.25 112 ILE A N 1
ATOM 827 C CA . ILE A 1 112 ? -1.731 -15.248 0.116 1.00 97.25 112 ILE A CA 1
ATOM 828 C C . ILE A 1 112 ? -1.870 -15.231 1.639 1.00 97.25 112 ILE A C 1
ATOM 830 O O . ILE A 1 112 ? -2.959 -15.378 2.202 1.00 97.25 112 ILE A O 1
ATOM 834 N N . ARG A 1 113 ? -0.742 -15.031 2.326 1.00 96.50 113 ARG A N 1
ATOM 835 C CA . ARG A 1 113 ? -0.731 -14.851 3.779 1.00 96.50 113 ARG A CA 1
ATOM 836 C C . ARG A 1 113 ? -1.342 -13.501 4.135 1.00 96.50 113 ARG A C 1
ATOM 838 O O . ARG A 1 113 ? -0.977 -12.479 3.564 1.00 96.50 113 ARG A O 1
ATOM 845 N N . VAL A 1 114 ? -2.218 -13.517 5.129 1.00 97.25 114 VAL A N 1
ATOM 846 C CA . VAL A 1 114 ? -2.862 -12.327 5.679 1.00 97.25 114 VAL A CA 1
ATOM 847 C C . VAL A 1 114 ? -2.772 -12.368 7.196 1.00 97.25 114 VAL A C 1
ATOM 849 O O . VAL A 1 114 ? -2.871 -13.443 7.801 1.00 97.25 114 VAL A O 1
ATOM 852 N N . SER A 1 115 ? -2.549 -11.212 7.810 1.00 96.75 115 SER A N 1
ATOM 853 C CA . SER A 1 115 ? -2.444 -11.102 9.257 1.00 96.75 115 SER A CA 1
ATOM 854 C C . SER A 1 115 ? -3.776 -11.384 9.960 1.00 96.75 115 SER A C 1
ATOM 856 O O . SER A 1 115 ? -4.846 -11.498 9.352 1.00 96.75 115 SER A O 1
ATOM 858 N N . ARG A 1 116 ? -3.712 -11.472 11.291 1.00 95.50 116 ARG A N 1
ATOM 859 C CA . ARG A 1 116 ? -4.906 -11.310 12.126 1.00 95.50 116 ARG A CA 1
ATOM 860 C C . ARG A 1 116 ? -5.366 -9.842 12.072 1.00 95.50 116 ARG A C 1
ATOM 862 O O . ARG A 1 116 ? -4.530 -8.987 11.774 1.00 95.50 116 ARG A O 1
ATOM 869 N N . PRO A 1 117 ? -6.652 -9.553 12.338 1.00 96.75 117 PRO A N 1
ATOM 870 C CA . PRO A 1 117 ? -7.108 -8.182 12.533 1.00 96.75 117 PRO A CA 1
ATOM 871 C C . PRO A 1 117 ? -6.359 -7.508 13.685 1.00 96.75 117 PRO A C 1
ATOM 873 O O . PRO A 1 117 ? -6.182 -8.121 14.740 1.00 96.75 117 PRO A O 1
ATOM 876 N N . TYR A 1 118 ? -5.942 -6.268 13.465 1.00 97.25 118 TYR A N 1
ATOM 877 C CA . TYR A 1 118 ? -5.343 -5.382 14.454 1.00 97.25 118 TYR A CA 1
ATOM 878 C C . TYR A 1 118 ? -6.282 -4.214 14.718 1.00 97.25 118 TYR A C 1
ATOM 880 O O . TYR A 1 118 ? -6.856 -3.658 13.784 1.00 97.25 118 TYR A O 1
ATOM 888 N N . ASP A 1 119 ? -6.439 -3.872 15.992 1.00 97.19 119 ASP A N 1
ATOM 889 C CA . ASP A 1 119 ? -7.232 -2.730 16.429 1.00 97.19 119 ASP A CA 1
ATOM 890 C C . ASP A 1 119 ? -6.310 -1.531 16.665 1.00 97.19 119 ASP A C 1
ATOM 892 O O . ASP A 1 119 ? -5.428 -1.582 17.525 1.00 97.19 119 ASP A O 1
ATOM 896 N N . HIS A 1 120 ? -6.506 -0.471 15.881 1.00 95.06 120 HIS A N 1
ATOM 897 C CA . HIS A 1 120 ? -5.780 0.794 16.005 1.00 95.06 120 HIS A CA 1
ATOM 898 C C . HIS A 1 120 ? -6.563 1.838 16.822 1.00 95.06 120 HIS A C 1
ATOM 900 O O . HIS A 1 120 ? -6.184 3.004 16.872 1.00 95.06 120 HIS A O 1
ATOM 906 N N . GLY A 1 121 ? -7.686 1.452 17.434 1.00 95.25 121 GLY A N 1
ATOM 907 C CA . GLY A 1 121 ? -8.564 2.298 18.242 1.00 95.25 121 GLY A CA 1
ATOM 908 C C . GLY A 1 121 ? -9.567 3.134 17.438 1.00 95.25 121 GLY A C 1
ATOM 909 O O . GLY A 1 121 ? -10.629 3.474 17.965 1.00 95.25 121 GLY A O 1
ATOM 910 N N . PHE A 1 122 ? -9.262 3.463 16.179 1.00 95.88 122 PHE A N 1
ATOM 911 C CA . PHE A 1 122 ? -10.147 4.195 15.251 1.00 95.88 122 PHE A CA 1
ATOM 912 C C . PHE A 1 122 ? -10.461 3.415 13.963 1.00 95.88 122 PHE A C 1
ATOM 914 O O . PHE A 1 122 ? -11.386 3.759 13.224 1.00 95.88 122 PHE A O 1
ATOM 921 N N . CYS A 1 123 ? -9.707 2.352 13.687 1.00 97.56 123 CYS A N 1
ATOM 922 C CA . CYS A 1 123 ? -9.931 1.440 12.576 1.00 97.56 123 CYS A CA 1
ATOM 923 C C . CYS A 1 123 ? -9.462 0.026 12.930 1.00 97.56 123 CYS A C 1
ATOM 925 O O . CYS A 1 123 ? -8.653 -0.169 13.841 1.00 97.56 123 CYS A O 1
ATOM 927 N N . ILE A 1 124 ? -9.976 -0.954 12.188 1.00 98.50 124 ILE A N 1
ATOM 928 C CA . ILE A 1 124 ? -9.521 -2.342 12.257 1.00 98.50 124 ILE A CA 1
ATOM 929 C C . ILE A 1 124 ? -8.868 -2.710 10.934 1.00 98.50 124 ILE A C 1
ATOM 931 O O . ILE A 1 124 ? -9.487 -2.581 9.873 1.00 98.50 124 ILE A O 1
ATOM 935 N N . SER A 1 125 ? -7.656 -3.249 11.003 1.00 98.25 125 SER A N 1
ATOM 936 C CA . SER A 1 125 ? -6.820 -3.481 9.828 1.00 98.25 125 SER A CA 1
ATOM 937 C C . SER A 1 125 ? -6.300 -4.909 9.740 1.00 98.25 125 SER A C 1
ATOM 939 O O . SER A 1 125 ? -6.016 -5.564 10.742 1.00 98.25 125 SER A O 1
ATOM 941 N N . ILE A 1 126 ? -6.153 -5.399 8.512 1.00 98.38 126 ILE A N 1
ATOM 942 C CA . ILE A 1 126 ? -5.410 -6.621 8.187 1.00 98.38 126 ILE A CA 1
ATOM 943 C C . ILE A 1 126 ? -4.319 -6.289 7.173 1.00 98.38 126 ILE A C 1
ATOM 945 O O . ILE A 1 126 ? -4.519 -5.453 6.294 1.00 98.38 126 ILE A O 1
ATOM 949 N N . TYR A 1 127 ? -3.192 -6.988 7.264 1.00 98.25 127 TYR A N 1
ATOM 950 C CA . TYR A 1 127 ? -2.017 -6.754 6.432 1.00 98.25 127 TYR A CA 1
ATOM 951 C C . TYR A 1 127 ? -1.704 -7.956 5.550 1.00 98.25 127 TYR A C 1
ATOM 953 O O . TYR A 1 127 ? -1.837 -9.112 5.969 1.00 98.25 127 TYR A O 1
ATOM 961 N N . LEU A 1 128 ? -1.264 -7.674 4.329 1.00 97.94 128 LEU A N 1
ATOM 962 C CA . LEU A 1 128 ? -0.848 -8.649 3.327 1.00 97.94 128 LEU A CA 1
ATOM 963 C C . LEU A 1 128 ? 0.233 -8.045 2.424 1.00 97.94 128 LEU A C 1
ATOM 965 O O . LEU A 1 128 ? 0.371 -6.828 2.332 1.00 97.94 128 LEU A O 1
ATOM 969 N N . LYS A 1 129 ? 0.978 -8.905 1.730 1.00 97.31 129 LYS A N 1
ATOM 970 C CA . LYS A 1 129 ? 1.920 -8.483 0.688 1.00 97.31 129 LYS A CA 1
ATOM 971 C C . LYS A 1 129 ? 1.254 -8.560 -0.682 1.00 97.31 129 LYS A C 1
ATOM 973 O O . LYS A 1 129 ? 0.565 -9.540 -0.974 1.00 97.31 129 LYS A O 1
ATOM 978 N N . GLY A 1 130 ? 1.472 -7.539 -1.504 1.00 97.25 130 GLY A N 1
ATOM 979 C CA . GLY A 1 130 ? 1.110 -7.577 -2.916 1.00 97.25 130 GLY A CA 1
ATOM 980 C C . GLY A 1 130 ? 2.127 -8.356 -3.767 1.00 97.25 130 GLY A C 1
ATOM 981 O O . GLY A 1 130 ? 3.056 -8.968 -3.223 1.00 97.25 130 GLY A O 1
ATOM 982 N N . PRO A 1 131 ? 1.952 -8.401 -5.100 1.00 96.69 131 PRO A N 1
ATOM 983 C CA . PRO A 1 131 ? 2.729 -9.276 -5.980 1.00 96.69 131 PRO A CA 1
ATOM 984 C C . PRO A 1 131 ? 4.230 -8.988 -6.046 1.00 96.69 131 PRO A C 1
ATOM 986 O O . PRO A 1 131 ? 4.999 -9.899 -6.353 1.00 96.69 131 PRO A O 1
ATOM 989 N N . ASP A 1 132 ? 4.650 -7.751 -5.780 1.00 95.56 132 ASP A N 1
ATOM 990 C CA . ASP A 1 132 ? 6.057 -7.343 -5.691 1.00 95.56 132 ASP A CA 1
ATOM 991 C C . ASP A 1 132 ? 6.531 -7.261 -4.220 1.00 95.56 132 ASP A C 1
ATOM 993 O O . ASP A 1 132 ? 7.665 -6.889 -3.895 1.00 95.56 132 ASP A O 1
ATOM 997 N N . GLY A 1 133 ? 5.681 -7.703 -3.291 1.00 94.88 133 GLY A N 1
ATOM 998 C CA . GLY A 1 133 ? 5.918 -7.708 -1.856 1.00 94.88 133 GLY A CA 1
ATOM 999 C C . GLY A 1 133 ? 5.858 -6.320 -1.221 1.00 94.88 133 GLY A C 1
ATOM 1000 O O . GLY A 1 133 ? 6.470 -6.121 -0.172 1.00 94.88 133 GLY A O 1
ATOM 1001 N N . GLU A 1 134 ? 5.200 -5.373 -1.881 1.00 95.69 134 GLU A N 1
ATOM 1002 C CA . GLU A 1 134 ? 4.721 -4.122 -1.312 1.00 95.69 134 GLU A CA 1
ATOM 1003 C C . GLU A 1 134 ? 3.728 -4.398 -0.179 1.00 95.69 134 GLU A C 1
ATOM 1005 O O . GLU A 1 134 ? 2.972 -5.375 -0.225 1.00 95.69 134 GLU A O 1
ATOM 1010 N N . GLN A 1 135 ? 3.736 -3.547 0.846 1.00 96.94 135 GLN A N 1
ATOM 1011 C CA . GLN A 1 135 ? 2.847 -3.721 1.988 1.00 96.94 135 GLN A CA 1
ATOM 1012 C C . GLN A 1 135 ? 1.478 -3.139 1.699 1.00 96.94 135 GLN A C 1
ATOM 1014 O O . GLN A 1 135 ? 1.341 -1.947 1.410 1.00 96.94 135 GLN A O 1
ATOM 1019 N N . LEU A 1 136 ? 0.468 -3.987 1.828 1.00 98.19 136 LEU A N 1
ATOM 1020 C CA . LEU A 1 136 ? -0.924 -3.615 1.692 1.00 98.19 136 LEU A CA 1
ATOM 1021 C C . LEU A 1 136 ? -1.624 -3.764 3.036 1.00 98.19 136 LEU A C 1
ATOM 1023 O O . LEU A 1 136 ? -1.350 -4.676 3.821 1.00 98.19 136 LEU A O 1
ATOM 1027 N N . GLU A 1 137 ? -2.569 -2.871 3.257 1.00 98.50 137 GLU A N 1
ATOM 1028 C CA . GLU A 1 137 ? -3.480 -2.887 4.383 1.00 98.50 137 GLU A CA 1
ATOM 1029 C C . GLU A 1 137 ? -4.908 -2.855 3.844 1.00 98.50 137 GLU A C 1
ATOM 1031 O O . GLU A 1 137 ? -5.214 -2.125 2.905 1.00 98.50 137 GLU A O 1
ATOM 1036 N N . VAL A 1 138 ? -5.793 -3.655 4.428 1.00 98.38 138 VAL A N 1
ATOM 1037 C CA . VAL A 1 138 ? -7.237 -3.545 4.210 1.00 98.38 138 VAL A CA 1
ATOM 1038 C C . VAL A 1 138 ? -7.847 -3.108 5.524 1.00 98.38 138 VAL A C 1
ATOM 1040 O O . VAL A 1 138 ? -7.720 -3.819 6.521 1.00 98.38 138 VAL A O 1
ATOM 1043 N N . THR A 1 139 ? -8.537 -1.975 5.525 1.00 98.62 139 THR A N 1
ATOM 1044 C CA . THR A 1 139 ? -9.006 -1.331 6.753 1.00 98.62 139 THR A CA 1
ATOM 1045 C C . THR A 1 139 ? -10.442 -0.841 6.638 1.00 98.62 139 THR A C 1
ATOM 1047 O O . THR A 1 139 ? -10.928 -0.549 5.544 1.00 98.62 139 THR A O 1
ATOM 1050 N N . TYR A 1 140 ? -11.129 -0.749 7.770 1.00 98.38 140 TYR A N 1
ATOM 1051 C CA . TYR A 1 140 ? -12.364 0.014 7.896 1.00 98.38 140 TYR A CA 1
ATOM 1052 C C . TYR A 1 140 ? -12.332 0.843 9.178 1.00 98.38 140 TYR A C 1
ATOM 1054 O O . TYR A 1 140 ? -11.808 0.408 10.205 1.00 98.38 140 TYR A O 1
ATOM 1062 N N . GLN A 1 141 ? -12.905 2.043 9.118 1.00 97.38 141 GLN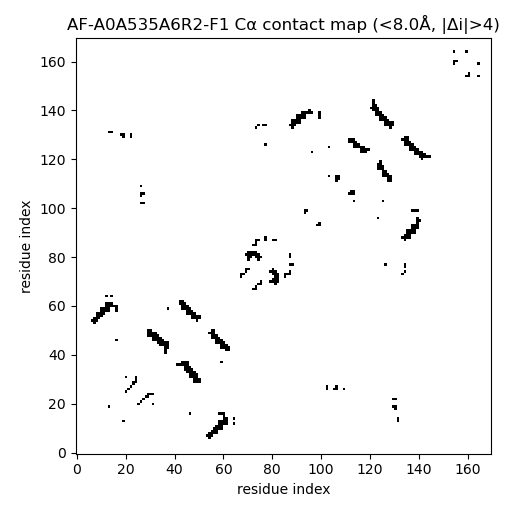 A N 1
ATOM 1063 C CA . GLN A 1 141 ? -12.977 2.946 10.262 1.00 97.38 141 GLN A CA 1
ATOM 1064 C C . GLN A 1 141 ? -14.102 2.501 11.195 1.00 97.38 141 GLN A C 1
ATOM 1066 O O . GLN A 1 141 ? -15.211 2.211 10.750 1.00 97.38 141 GLN A O 1
ATOM 1071 N N . THR A 1 142 ? -13.815 2.456 12.491 1.00 97.06 142 THR A N 1
ATOM 1072 C CA . THR A 1 142 ? -14.810 2.223 13.548 1.00 97.06 142 THR A CA 1
ATOM 1073 C C . THR A 1 142 ? -15.346 3.538 14.105 1.00 97.06 142 THR A C 1
ATOM 1075 O O . THR A 1 142 ? -16.469 3.585 14.603 1.00 97.06 142 THR A O 1
ATOM 1078 N N . ARG A 1 143 ? -14.559 4.611 13.983 1.00 95.50 143 ARG A N 1
ATOM 1079 C CA . ARG A 1 143 ? -14.916 5.994 14.310 1.00 95.50 143 ARG A CA 1
ATOM 1080 C C . ARG A 1 143 ? -14.010 6.964 13.537 1.00 95.50 143 ARG A C 1
ATOM 1082 O O . ARG A 1 143 ? -12.944 6.550 13.080 1.00 95.50 143 ARG A O 1
ATOM 1089 N N . PRO A 1 144 ? -14.398 8.241 13.383 1.00 94.62 144 PRO A N 1
ATOM 1090 C CA . PRO A 1 144 ? -13.480 9.257 12.884 1.00 94.62 144 PRO A CA 1
ATOM 1091 C C . PRO A 1 144 ? -12.309 9.470 13.854 1.00 94.62 144 PRO A C 1
ATOM 1093 O O . PRO A 1 144 ? -12.460 9.309 15.065 1.00 94.62 144 PRO A O 1
ATOM 1096 N N . LEU A 1 145 ? -11.168 9.875 13.297 1.00 93.31 145 LEU A N 1
ATOM 1097 C CA . LEU A 1 145 ? -10.071 10.473 14.059 1.00 93.31 145 LEU A CA 1
ATOM 1098 C C . LEU A 1 145 ? -10.505 11.847 14.585 1.00 93.31 145 LEU A C 1
ATOM 1100 O O . LEU A 1 145 ? -11.206 12.589 13.889 1.00 93.31 145 LEU A O 1
ATOM 1104 N N . GLY A 1 146 ? -10.067 12.186 15.789 1.00 90.44 146 GLY A N 1
ATOM 1105 C CA . GLY A 1 146 ? -10.387 13.417 16.488 1.00 90.44 146 GLY A CA 1
ATOM 1106 C C . GLY A 1 146 ? -9.176 14.037 17.186 1.00 90.44 146 GLY A C 1
ATOM 1107 O O . GLY A 1 146 ? -8.015 13.757 16.885 1.00 90.44 146 GLY A O 1
ATOM 1108 N N . ALA A 1 147 ? -9.452 14.963 18.105 1.00 90.94 147 ALA A N 1
ATOM 1109 C CA . ALA A 1 147 ? -8.407 15.675 18.837 1.00 90.94 147 ALA A CA 1
ATOM 1110 C C . ALA A 1 147 ? -7.637 14.761 19.806 1.00 90.94 147 ALA A C 1
ATOM 1112 O O . ALA A 1 147 ? -6.526 15.097 20.216 1.00 90.94 147 ALA A O 1
ATOM 1113 N N . GLU A 1 148 ? -8.219 13.620 20.165 1.0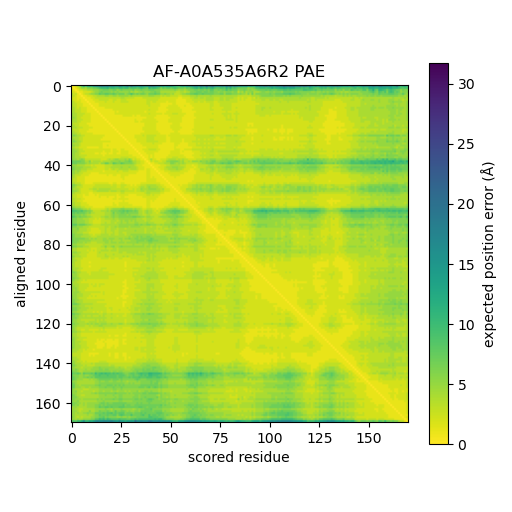0 90.56 148 GLU A N 1
ATOM 1114 C CA . GLU A 1 148 ? -7.640 12.600 21.028 1.00 90.56 148 GLU A CA 1
ATOM 1115 C C . GLU A 1 148 ? -6.428 11.891 20.403 1.00 90.56 148 GLU A C 1
ATOM 1117 O O . GLU A 1 148 ? -5.548 11.459 21.142 1.00 90.56 148 GLU A O 1
ATOM 1122 N N . GLU A 1 149 ? -6.309 11.847 19.070 1.00 93.56 149 GLU A N 1
ATOM 1123 C CA . GLU A 1 149 ? -5.108 11.329 18.394 1.00 93.56 149 GLU A CA 1
ATOM 1124 C C . GLU A 1 149 ? -3.978 12.355 18.261 1.00 93.56 149 GLU A C 1
ATOM 1126 O O . GLU A 1 149 ? -2.872 12.021 17.835 1.00 93.56 149 GLU A O 1
ATOM 1131 N N . LEU A 1 150 ? -4.216 13.609 18.649 1.00 94.75 150 LEU A N 1
ATOM 1132 C CA . LEU A 1 150 ? -3.201 14.657 18.641 1.00 94.75 150 LEU A CA 1
ATOM 1133 C C . LEU A 1 150 ? -2.378 14.610 19.941 1.00 94.75 150 LEU A C 1
ATOM 1135 O O . LEU A 1 150 ? -2.484 15.492 20.805 1.00 94.75 150 LEU A O 1
ATOM 1139 N N . ASP A 1 151 ? -1.543 13.580 20.077 1.00 94.38 151 ASP A N 1
ATOM 1140 C CA . ASP A 1 151 ? -0.732 13.338 21.273 1.00 94.38 151 ASP A CA 1
ATOM 1141 C C . ASP A 1 151 ? 0.333 14.427 21.501 1.00 94.38 151 ASP A C 1
ATOM 1143 O O . ASP A 1 151 ? 1.267 14.618 20.718 1.00 94.38 151 ASP A O 1
ATOM 1147 N N . ALA A 1 152 ? 0.202 15.151 22.615 1.00 93.62 152 ALA A N 1
ATOM 1148 C CA . ALA A 1 152 ? 1.098 16.246 22.970 1.00 93.62 152 ALA A CA 1
ATOM 1149 C C . ALA A 1 152 ? 2.534 15.783 23.248 1.00 93.62 152 ALA A C 1
ATOM 1151 O O . ALA A 1 152 ? 3.471 16.553 23.024 1.00 93.62 152 ALA A O 1
ATOM 1152 N N . GLU A 1 153 ? 2.725 14.558 23.741 1.00 96.31 153 GLU A N 1
ATOM 1153 C CA . GLU A 1 153 ? 4.060 14.035 24.012 1.00 96.31 153 GLU A CA 1
ATOM 1154 C C . GLU A 1 153 ? 4.823 13.761 22.717 1.00 96.31 153 GLU A C 1
ATOM 1156 O O . GLU A 1 153 ? 5.959 14.217 22.581 1.00 96.31 153 GLU A O 1
ATOM 1161 N N . THR A 1 154 ? 4.167 13.146 21.735 1.00 97.31 154 THR A N 1
ATOM 1162 C CA . THR A 1 154 ? 4.714 12.920 20.395 1.00 97.31 154 THR A CA 1
ATOM 1163 C C . THR A 1 154 ? 5.092 14.233 19.715 1.00 97.31 154 THR A C 1
ATOM 1165 O O . THR A 1 154 ? 6.211 14.354 19.217 1.00 97.31 154 THR A O 1
ATOM 1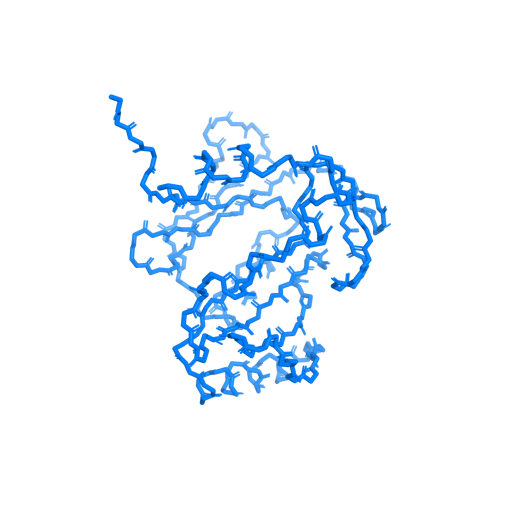168 N N . PHE A 1 155 ? 4.230 15.258 19.752 1.00 97.62 155 PHE A N 1
ATOM 1169 C CA . PHE A 1 155 ? 4.588 16.580 19.216 1.00 97.62 155 PHE A CA 1
ATOM 1170 C C . PHE A 1 155 ? 5.864 17.136 19.866 1.00 97.62 155 PHE A C 1
ATOM 1172 O O . PHE A 1 155 ? 6.776 17.556 19.153 1.00 97.62 155 PHE A O 1
ATOM 1179 N N . ARG A 1 156 ? 5.979 17.075 21.202 1.00 96.75 156 ARG A N 1
ATOM 1180 C CA . ARG A 1 156 ? 7.185 17.537 21.915 1.00 96.75 156 ARG A CA 1
ATOM 1181 C C . ARG A 1 156 ? 8.427 16.732 21.549 1.00 96.75 156 ARG A C 1
ATOM 1183 O O . ARG A 1 156 ? 9.479 17.328 21.345 1.00 96.75 156 ARG A O 1
ATOM 1190 N N . ALA A 1 157 ? 8.317 15.408 21.463 1.00 98.19 157 ALA A N 1
ATOM 1191 C CA . ALA A 1 157 ? 9.430 14.535 21.097 1.00 98.19 157 ALA A CA 1
ATOM 1192 C C . ALA A 1 157 ? 9.952 14.827 19.679 1.00 98.19 157 ALA A C 1
ATOM 1194 O O . ALA A 1 157 ? 11.145 14.687 19.419 1.00 98.19 157 ALA A O 1
ATOM 1195 N N . LEU A 1 158 ? 9.070 15.289 18.787 1.00 97.62 158 LEU A N 1
ATOM 1196 C CA . LEU A 1 158 ? 9.400 15.721 17.427 1.00 97.62 158 LEU A CA 1
ATOM 1197 C C . LEU A 1 158 ? 9.858 17.188 17.336 1.00 97.62 158 LEU A C 1
ATOM 1199 O O . LEU A 1 158 ? 10.133 17.669 16.240 1.00 97.62 158 LEU A O 1
ATOM 1203 N N . GLY A 1 159 ? 9.943 17.905 18.461 1.00 98.06 159 GLY A N 1
ATOM 1204 C CA . GLY A 1 159 ? 10.337 19.315 18.494 1.00 98.06 159 GLY A CA 1
ATOM 1205 C C . GLY A 1 159 ? 9.263 20.287 17.995 1.00 98.06 159 GLY A C 1
ATOM 1206 O O . GLY A 1 159 ? 9.587 21.438 17.727 1.00 98.06 159 GLY A O 1
ATOM 1207 N N . ILE A 1 160 ? 8.004 19.851 17.883 1.00 98.00 160 ILE A N 1
ATOM 1208 C CA . ILE A 1 160 ? 6.875 20.687 17.459 1.00 98.00 160 ILE A CA 1
ATOM 1209 C C . ILE A 1 160 ? 6.290 21.385 18.691 1.00 98.00 160 ILE A C 1
ATOM 1211 O O . ILE A 1 160 ? 5.779 20.748 19.619 1.00 98.00 160 ILE A O 1
ATOM 1215 N N . SER A 1 161 ? 6.361 22.712 18.701 1.00 96.44 161 SER A N 1
ATOM 1216 C CA . SER A 1 161 ? 5.839 23.557 19.772 1.00 96.44 161 SER A CA 1
ATOM 1217 C C . SER A 1 161 ? 4.306 23.574 19.817 1.00 96.44 161 SER A C 1
ATOM 1219 O O . SER A 1 161 ? 3.609 23.224 18.861 1.00 96.44 161 SER A O 1
ATOM 1221 N N . ALA A 1 162 ? 3.750 24.034 20.942 1.00 94.12 162 ALA A N 1
ATOM 1222 C CA . ALA A 1 162 ? 2.303 24.199 21.089 1.00 94.12 162 ALA A CA 1
ATOM 1223 C C . ALA A 1 162 ? 1.719 25.223 20.095 1.00 94.12 162 ALA A C 1
ATOM 1225 O O . ALA A 1 162 ? 0.591 25.053 19.634 1.00 94.12 162 ALA A O 1
ATOM 1226 N N . GLU A 1 163 ? 2.487 26.261 19.748 1.00 95.88 163 GLU A N 1
ATOM 1227 C CA . GLU A 1 163 ? 2.089 27.273 18.766 1.00 95.88 163 GLU A CA 1
ATOM 1228 C C . GLU A 1 163 ? 2.050 26.692 17.346 1.00 95.88 163 GLU A C 1
ATOM 1230 O O . GLU A 1 163 ? 1.045 26.850 16.650 1.00 95.88 163 GLU A O 1
ATOM 1235 N N . GLU A 1 164 ? 3.092 25.954 16.945 1.00 96.94 164 GLU A N 1
ATOM 1236 C CA . GLU A 1 164 ? 3.146 25.263 15.650 1.00 96.94 164 GLU A CA 1
ATOM 1237 C C . GLU A 1 164 ? 2.018 24.243 15.518 1.00 96.94 164 GLU A C 1
ATOM 1239 O O . GLU A 1 164 ? 1.294 24.253 14.523 1.00 96.94 164 GLU A O 1
ATOM 1244 N N . ARG A 1 165 ? 1.792 23.422 16.553 1.00 95.12 165 ARG A N 1
ATOM 1245 C CA . ARG A 1 165 ? 0.659 22.490 16.596 1.00 95.12 165 ARG A CA 1
ATOM 1246 C C . ARG A 1 1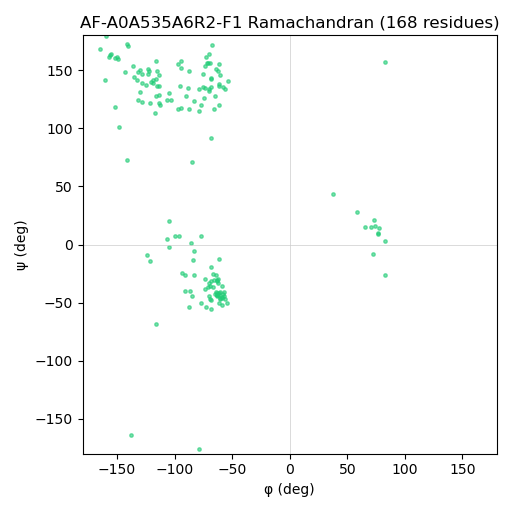65 ? -0.664 23.224 16.381 1.00 95.12 165 ARG A C 1
ATOM 1248 O O . ARG A 1 165 ? -1.452 22.817 15.533 1.00 95.12 165 ARG A O 1
ATOM 1255 N N . ALA A 1 166 ? -0.907 24.310 17.117 1.00 92.69 166 ALA A N 1
ATOM 1256 C CA . ALA A 1 166 ? -2.139 25.081 16.981 1.00 92.69 166 ALA A CA 1
ATOM 1257 C C . ALA A 1 166 ? -2.288 25.703 15.584 1.00 92.69 166 ALA A C 1
ATOM 1259 O O . ALA A 1 166 ? -3.404 25.890 15.112 1.00 92.69 166 ALA A O 1
ATOM 1260 N N . ALA A 1 167 ? -1.193 26.053 14.906 1.00 94.19 167 ALA A N 1
ATOM 1261 C CA . ALA A 1 167 ? -1.227 26.504 13.517 1.00 94.19 167 ALA A CA 1
ATOM 1262 C C . ALA A 1 167 ? -1.556 25.370 12.527 1.00 94.19 167 ALA A C 1
ATOM 1264 O O . ALA A 1 167 ? -2.283 25.614 11.569 1.00 94.19 167 ALA A O 1
ATOM 1265 N N . MET A 1 168 ? -1.068 24.148 12.766 1.00 93.81 168 MET A N 1
ATOM 1266 C CA . MET A 1 168 ? -1.275 22.983 11.891 1.00 93.81 168 MET A CA 1
ATOM 1267 C C . MET A 1 168 ? -2.689 22.392 11.958 1.00 93.81 168 MET A C 1
ATOM 1269 O O . MET A 1 168 ? -3.148 21.814 10.979 1.00 93.81 168 MET A O 1
ATOM 1273 N N . THR A 1 169 ? -3.367 22.499 13.104 1.00 90.94 169 THR A N 1
ATOM 1274 C CA . THR A 1 169 ? -4.659 21.831 13.364 1.00 90.94 169 THR A CA 1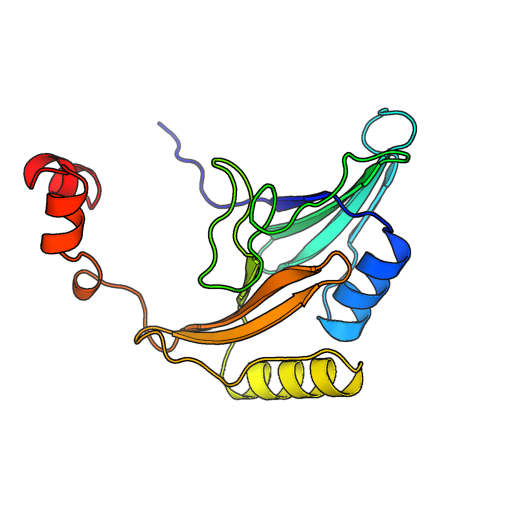
ATOM 1275 C C . THR A 1 169 ? -5.858 22.782 13.316 1.00 90.94 169 THR A C 1
ATOM 1277 O O . THR A 1 169 ? -6.881 22.506 13.944 1.00 90.94 169 THR A O 1
ATOM 1280 N N . ARG A 1 170 ? -5.699 23.939 12.670 1.00 82.94 170 ARG A N 1
ATOM 1281 C CA . ARG A 1 170 ? -6.737 24.964 12.512 1.00 82.94 170 ARG A CA 1
ATOM 1282 C C . ARG A 1 170 ? -7.654 24.698 11.325 1.00 82.94 170 ARG A C 1
ATOM 1284 O O . ARG A 1 170 ? -7.186 24.089 10.340 1.00 82.94 170 ARG A O 1
#

pLDDT: mean 95.84, std 2.96, range [77.25, 98.75]